Protein AF-A0A2D9LSU5-F1 (afdb_monomer_lite)

Secondary structure (DSSP, 8-state):
--SSSSPPTT-GGGT-TT--PPPTTTTSSTTHHHHHHHHHHHHHHHHHTTPPPSSS--TT--------------

pLDDT: mean 75.06, std 15.85, range [38.03, 91.88]

Structure (mmCIF, N/CA/C/O backbone):
data_AF-A0A2D9LSU5-F1
#
_entry.id   AF-A0A2D9LSU5-F1
#
loop_
_atom_site.group_PDB
_atom_site.id
_atom_site.type_symbol
_atom_site.label_atom_id
_atom_site.label_alt_id
_atom_site.label_comp_id
_atom_site.label_asym_id
_atom_site.label_entity_id
_atom_site.label_seq_id
_atom_site.pdbx_PDB_ins_code
_atom_site.Cartn_x
_atom_site.Cartn_y
_atom_site.Cartn_z
_atom_site.occupancy
_atom_site.B_iso_or_equiv
_atom_site.auth_seq_id
_atom_site.auth_comp_id
_atom_site.auth_asym_id
_atom_site.auth_atom_id
_atom_site.pdbx_PDB_model_num
ATOM 1 N N . MET A 1 1 ? -2.026 -1.370 10.475 1.00 75.62 1 MET A N 1
ATOM 2 C CA . MET A 1 1 ? -2.392 -2.492 9.586 1.00 75.62 1 MET A CA 1
ATOM 3 C C . MET A 1 1 ? -3.486 -3.291 10.273 1.00 75.62 1 MET A C 1
ATOM 5 O O . MET A 1 1 ? -3.377 -3.511 11.475 1.00 75.62 1 MET A O 1
ATOM 9 N N . THR A 1 2 ? -4.546 -3.653 9.555 1.00 81.38 2 THR A N 1
ATOM 10 C CA . THR A 1 2 ? -5.690 -4.429 10.070 1.00 81.38 2 THR A CA 1
ATOM 11 C C . THR A 1 2 ? -5.933 -5.647 9.183 1.00 81.38 2 THR A C 1
ATOM 13 O O . THR A 1 2 ? -5.425 -5.701 8.066 1.00 81.38 2 THR A O 1
ATOM 16 N N . TYR A 1 3 ? -6.701 -6.625 9.667 1.00 80.44 3 TYR A N 1
ATOM 17 C CA . TYR A 1 3 ? -7.127 -7.765 8.858 1.00 80.44 3 TYR A CA 1
ATOM 18 C C . TYR A 1 3 ? -8.618 -8.056 9.099 1.00 80.44 3 TYR A C 1
ATOM 20 O O . TYR A 1 3 ? -8.980 -8.310 10.251 1.00 80.44 3 TYR A O 1
ATOM 28 N N . PRO A 1 4 ? -9.483 -8.032 8.066 1.00 86.06 4 PRO A N 1
ATOM 29 C CA . PRO A 1 4 ? -9.213 -7.622 6.683 1.00 86.06 4 PRO A CA 1
ATOM 30 C C . PRO A 1 4 ? -8.820 -6.136 6.557 1.00 86.06 4 PRO A C 1
ATOM 32 O O . PRO A 1 4 ? -8.907 -5.358 7.513 1.00 86.06 4 PRO A O 1
ATOM 35 N N . GLU A 1 5 ? -8.332 -5.763 5.376 1.00 81.62 5 GLU A N 1
ATOM 36 C CA . GLU A 1 5 ? -7.973 -4.390 5.021 1.00 81.62 5 GLU A CA 1
ATOM 37 C C . GLU A 1 5 ? -8.864 -3.895 3.864 1.00 81.62 5 GLU A C 1
ATOM 39 O O . GLU A 1 5 ? -8.854 -4.522 2.800 1.00 81.62 5 GLU A O 1
ATOM 44 N N . PRO A 1 6 ? -9.615 -2.785 4.037 1.00 82.50 6 PRO A N 1
ATOM 45 C CA . PRO A 1 6 ? -9.804 -2.021 5.280 1.00 82.50 6 PRO A CA 1
ATOM 46 C C . PRO A 1 6 ? -10.589 -2.824 6.343 1.00 82.50 6 PRO A C 1
ATOM 48 O O . PRO A 1 6 ? -11.274 -3.790 5.994 1.00 82.50 6 PRO A O 1
ATOM 51 N N . PRO A 1 7 ? -10.492 -2.467 7.641 1.00 82.00 7 PRO A N 1
ATOM 52 C CA . PRO A 1 7 ? -11.273 -3.141 8.673 1.00 82.00 7 PRO A CA 1
ATOM 53 C C . PRO A 1 7 ? -12.766 -2.912 8.415 1.00 82.00 7 PRO A C 1
ATOM 55 O O . PRO A 1 7 ? -13.162 -1.848 7.944 1.00 82.00 7 PRO A O 1
ATOM 58 N N . THR A 1 8 ? -13.592 -3.915 8.711 1.00 85.88 8 THR A N 1
ATOM 59 C CA . THR A 1 8 ? -15.043 -3.845 8.492 1.00 85.88 8 THR A CA 1
ATOM 60 C C . THR A 1 8 ? -15.672 -2.702 9.287 1.00 85.88 8 THR A C 1
ATOM 62 O O . THR A 1 8 ? -15.200 -2.383 10.379 1.00 85.88 8 THR A O 1
ATOM 65 N N . ASP A 1 9 ? -16.774 -2.139 8.795 1.00 82.38 9 ASP A N 1
ATOM 66 C CA . ASP A 1 9 ? -17.482 -1.044 9.479 1.00 82.38 9 ASP A CA 1
ATOM 67 C C . ASP A 1 9 ? -17.960 -1.443 10.891 1.00 82.38 9 ASP A C 1
ATOM 69 O O . ASP A 1 9 ? -17.909 -0.638 11.813 1.00 82.38 9 ASP A O 1
ATOM 73 N N . GLU A 1 10 ? -18.300 -2.721 11.096 1.00 84.25 10 GLU A N 1
ATOM 74 C CA . GLU A 1 10 ? -18.696 -3.296 12.396 1.00 84.25 10 GLU A CA 1
ATOM 75 C C . GLU A 1 10 ? -17.505 -3.677 13.301 1.00 84.25 10 GLU A C 1
ATOM 77 O O . GLU A 1 10 ? -17.660 -4.410 14.275 1.00 84.25 10 GLU A O 1
ATOM 82 N N . SER A 1 11 ? -16.282 -3.262 12.963 1.00 84.44 11 SER A N 1
ATOM 83 C CA . SER A 1 11 ? -15.099 -3.619 13.750 1.00 84.44 11 SER A CA 1
ATOM 84 C C . SER A 1 11 ? -15.082 -2.896 15.099 1.00 84.44 11 SER A C 1
ATOM 86 O O . SER A 1 11 ? -15.100 -1.665 15.154 1.00 84.44 11 SER A O 1
ATOM 88 N N . ASP A 1 12 ? -14.913 -3.652 16.189 1.00 84.62 12 ASP A N 1
ATOM 89 C CA . ASP A 1 12 ? -14.754 -3.108 17.547 1.00 84.62 12 ASP A CA 1
ATOM 90 C C . ASP A 1 12 ? -13.619 -2.077 17.643 1.00 84.62 12 ASP A C 1
ATOM 92 O O . ASP A 1 12 ? -13.670 -1.164 18.470 1.00 84.62 12 ASP A O 1
ATOM 96 N N . LEU A 1 13 ? -12.618 -2.174 16.756 1.00 83.12 13 LEU A N 1
ATOM 97 C CA . LEU A 1 13 ? -11.484 -1.252 16.679 1.00 83.12 13 LEU A CA 1
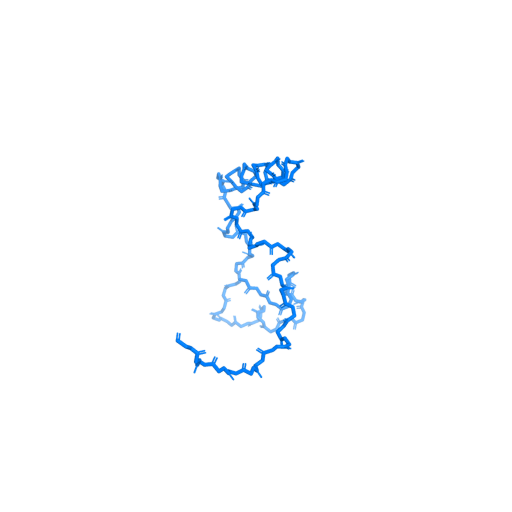ATOM 98 C C . LEU A 1 13 ? -11.915 0.214 16.506 1.00 83.12 13 LEU A C 1
ATOM 100 O O . LEU A 1 13 ? -11.178 1.100 16.935 1.00 83.12 13 LEU A O 1
ATOM 104 N N . TRP A 1 14 ? -13.090 0.478 15.923 1.00 84.19 14 TRP A N 1
ATOM 105 C CA . TRP A 1 14 ? -13.626 1.833 15.756 1.00 84.19 14 TRP A CA 1
ATOM 106 C C . TRP A 1 14 ? -14.124 2.467 17.058 1.00 84.19 14 TRP A C 1
ATOM 108 O O . TRP A 1 14 ? -14.219 3.690 17.143 1.00 84.19 14 TRP A O 1
ATOM 118 N N . THR A 1 15 ? -14.461 1.659 18.067 1.00 88.19 15 THR A N 1
ATOM 119 C CA . THR A 1 15 ? -15.163 2.121 19.280 1.00 88.19 15 THR A CA 1
ATOM 120 C C . THR A 1 15 ? -14.290 2.140 20.536 1.00 88.19 15 THR A C 1
ATOM 122 O O . THR A 1 15 ? -14.696 2.686 21.563 1.00 88.19 15 THR A O 1
ATOM 125 N N . LEU A 1 16 ? -13.079 1.576 20.475 1.00 89.50 16 LEU A N 1
ATOM 126 C CA . LEU A 1 16 ? -12.188 1.474 21.630 1.00 89.50 16 LEU A CA 1
ATOM 127 C C . LEU A 1 16 ? -11.586 2.846 22.003 1.00 89.50 16 LEU A C 1
ATOM 129 O O . LEU A 1 16 ? -10.913 3.469 21.181 1.00 89.50 16 LEU A O 1
ATOM 133 N N . PRO A 1 17 ? -11.740 3.313 23.260 1.00 85.06 17 PRO A N 1
ATOM 134 C CA . PRO A 1 17 ? -11.406 4.686 23.662 1.00 85.06 17 PRO A CA 1
ATOM 135 C C . PRO A 1 17 ? -9.899 4.991 23.692 1.00 85.06 17 PRO A C 1
ATOM 137 O O . PRO A 1 17 ? -9.498 6.141 23.853 1.00 85.06 17 PRO A O 1
ATOM 140 N N . ASN A 1 18 ? -9.058 3.967 23.575 1.00 91.69 18 ASN A N 1
ATOM 141 C CA . ASN A 1 18 ? -7.601 4.045 23.648 1.00 91.69 18 ASN A CA 1
ATOM 142 C C . ASN A 1 18 ? -6.911 3.523 22.376 1.00 91.69 18 ASN A C 1
ATOM 144 O O . ASN A 1 18 ? -5.713 3.243 22.408 1.00 91.69 18 ASN A O 1
ATOM 148 N N . VAL A 1 19 ? -7.654 3.367 21.277 1.00 88.88 19 VAL A N 1
ATOM 149 C CA . VAL A 1 19 ? -7.129 2.895 19.992 1.00 88.88 19 VAL A CA 1
ATOM 150 C C . VAL A 1 19 ? -7.236 4.013 18.964 1.00 88.88 19 VAL A C 1
ATOM 152 O O . VAL A 1 19 ? -8.302 4.579 18.752 1.00 88.88 19 VAL A O 1
ATOM 155 N N . TRP A 1 20 ? -6.116 4.322 18.308 1.00 84.12 20 TRP A N 1
ATOM 156 C CA . TRP A 1 20 ? -6.088 5.216 17.155 1.00 84.12 20 TRP A CA 1
ATOM 157 C C . TRP A 1 20 ? -5.712 4.422 15.908 1.00 84.12 20 TRP A C 1
ATOM 159 O O . TRP A 1 20 ? -4.601 3.896 15.813 1.00 84.12 20 TRP A O 1
ATOM 169 N N . ILE A 1 21 ? -6.635 4.327 14.953 1.00 82.56 21 ILE A N 1
ATOM 170 C CA . ILE A 1 21 ? -6.401 3.615 13.696 1.00 82.56 21 ILE A CA 1
ATOM 171 C C . ILE A 1 21 ? -5.757 4.577 12.700 1.00 82.56 21 ILE A C 1
ATOM 173 O O . ILE A 1 21 ? -6.359 5.567 12.289 1.00 82.56 21 ILE A O 1
ATOM 177 N N . SER A 1 22 ? -4.536 4.263 12.275 1.00 81.19 22 SER A N 1
ATOM 178 C CA . SER A 1 22 ? -3.964 4.815 11.050 1.00 81.19 22 SER A CA 1
ATOM 179 C C . SER A 1 22 ? -4.223 3.847 9.888 1.00 81.19 22 SER A C 1
ATOM 181 O O . SER A 1 22 ? -4.010 2.636 10.043 1.00 81.19 22 SER A O 1
ATOM 183 N N . PRO A 1 23 ? -4.668 4.338 8.715 1.00 74.50 23 PRO A N 1
ATOM 184 C CA . PRO A 1 23 ? -4.695 3.525 7.504 1.00 74.50 23 PRO A CA 1
ATOM 185 C C . PRO A 1 23 ? -3.302 2.956 7.216 1.00 74.50 23 PRO A C 1
ATOM 187 O O . PRO A 1 23 ? -2.292 3.563 7.590 1.00 74.50 23 PRO A O 1
ATOM 190 N N . HIS A 1 24 ? -3.218 1.815 6.532 1.00 76.88 24 HIS A N 1
ATOM 191 C CA . HIS A 1 24 ? -1.944 1.209 6.133 1.00 76.88 24 HIS A CA 1
ATOM 192 C C . HIS A 1 24 ? -1.287 1.957 4.960 1.00 76.88 24 HIS A C 1
ATOM 194 O O . HIS A 1 24 ? -0.904 1.393 3.946 1.00 76.88 24 HIS A O 1
ATOM 200 N N . VAL A 1 25 ? -1.151 3.268 5.115 1.00 73.25 25 VAL A N 1
ATOM 201 C CA . VAL A 1 25 ? -0.492 4.168 4.169 1.00 73.25 25 VAL A CA 1
ATOM 202 C C . VAL A 1 25 ? 0.921 4.518 4.617 1.00 73.25 25 VAL A C 1
ATOM 204 O O . VAL A 1 25 ? 1.637 5.180 3.884 1.00 73.25 25 VAL A O 1
ATOM 207 N N . GLY A 1 26 ? 1.347 4.084 5.811 1.00 70.69 26 GLY A N 1
ATOM 208 C CA . GLY A 1 26 ? 2.641 4.457 6.396 1.00 70.69 26 GLY A CA 1
ATOM 209 C C . GLY A 1 26 ? 3.858 4.086 5.541 1.00 70.69 26 GLY A C 1
ATOM 210 O O . GLY A 1 26 ? 4.860 4.788 5.599 1.00 70.69 26 GLY A O 1
ATOM 211 N N . GLY A 1 27 ? 3.756 3.032 4.724 1.00 64.44 27 GLY A N 1
ATOM 212 C CA . GLY A 1 27 ? 4.790 2.625 3.765 1.00 64.44 27 GLY A CA 1
ATOM 213 C C . GLY A 1 27 ? 4.658 3.257 2.376 1.00 64.44 27 GLY A C 1
ATOM 214 O O . GLY A 1 27 ? 5.410 2.902 1.487 1.00 64.44 27 GLY A O 1
ATOM 215 N N . SER A 1 28 ? 3.697 4.157 2.159 1.00 68.94 28 SER A N 1
ATOM 216 C CA . SER A 1 28 ? 3.409 4.766 0.855 1.00 68.94 28 SER A CA 1
ATOM 217 C C . SER A 1 28 ? 3.192 6.282 0.961 1.00 68.94 28 SER A C 1
ATOM 219 O O . SER A 1 28 ? 2.423 6.859 0.192 1.00 68.94 28 SER A O 1
ATOM 221 N N . VAL A 1 29 ? 3.812 6.937 1.950 1.00 74.69 29 VAL A N 1
ATOM 222 C CA . VAL A 1 29 ? 3.763 8.401 2.113 1.00 74.69 29 VAL A CA 1
ATOM 223 C C . VAL A 1 29 ? 5.020 9.033 1.512 1.00 74.69 29 VAL A C 1
ATOM 225 O O . VAL A 1 29 ? 6.133 8.610 1.814 1.00 74.69 29 VAL A O 1
ATOM 228 N N . GLY A 1 30 ? 4.855 10.094 0.718 1.00 78.12 30 GLY A N 1
ATOM 229 C CA . GLY A 1 30 ? 5.972 10.859 0.151 1.00 78.12 30 GLY A CA 1
ATOM 230 C C . GLY A 1 30 ? 6.712 10.109 -0.959 1.00 78.12 30 GLY A C 1
ATOM 231 O O . GLY A 1 30 ? 6.095 9.400 -1.753 1.00 78.12 30 GLY A O 1
ATOM 232 N N . ASP A 1 31 ? 8.036 10.262 -1.006 1.00 80.06 31 ASP A N 1
ATOM 233 C CA . ASP A 1 31 ? 8.885 9.719 -2.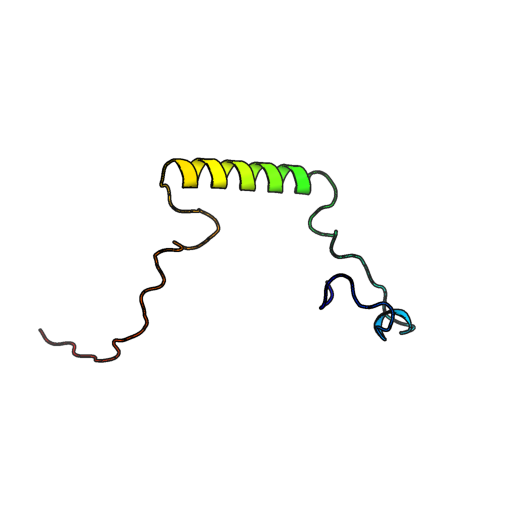080 1.00 80.06 31 ASP A CA 1
ATOM 234 C C . ASP A 1 31 ? 9.003 8.185 -2.062 1.00 80.06 31 ASP A C 1
ATOM 236 O O . ASP A 1 31 ? 9.518 7.587 -3.008 1.00 80.06 31 ASP A O 1
ATOM 240 N N . GLU A 1 32 ? 8.496 7.526 -1.017 1.00 82.94 32 GLU A N 1
ATOM 241 C CA . GLU A 1 32 ? 8.514 6.065 -0.917 1.00 82.94 32 GLU A CA 1
ATOM 242 C C . GLU A 1 32 ? 7.710 5.402 -2.043 1.00 82.94 32 GLU A C 1
ATOM 244 O O . GLU A 1 32 ? 8.124 4.375 -2.574 1.00 82.94 32 GLU A O 1
ATOM 249 N N . VAL A 1 33 ? 6.628 6.037 -2.510 1.00 86.38 33 VAL A N 1
ATOM 250 C CA . VAL A 1 33 ? 5.846 5.540 -3.657 1.00 86.38 33 VAL A CA 1
ATOM 251 C C . VAL A 1 33 ? 6.692 5.485 -4.928 1.00 86.38 33 VAL A C 1
ATOM 253 O O . VAL A 1 33 ? 6.569 4.545 -5.711 1.00 86.38 33 VAL A O 1
ATOM 256 N N . VAL A 1 34 ? 7.565 6.474 -5.129 1.00 88.44 34 VAL A N 1
ATOM 257 C CA . VAL A 1 34 ? 8.446 6.536 -6.301 1.00 88.44 34 VAL A CA 1
ATOM 258 C C . VAL A 1 34 ? 9.518 5.457 -6.202 1.00 88.44 34 VAL A C 1
ATOM 260 O O . VAL A 1 34 ? 9.700 4.699 -7.146 1.00 88.44 34 VAL A O 1
ATOM 263 N N . ARG A 1 35 ? 10.144 5.296 -5.031 1.00 87.31 35 ARG A N 1
ATOM 264 C CA . ARG A 1 35 ? 11.137 4.234 -4.797 1.00 87.31 35 ARG A CA 1
ATOM 265 C C . ARG A 1 35 ? 10.552 2.832 -4.977 1.00 87.31 35 ARG A C 1
ATOM 267 O O . ARG A 1 35 ? 11.205 1.961 -5.546 1.00 87.31 35 ARG A O 1
ATOM 274 N N . MET A 1 36 ? 9.321 2.616 -4.515 1.00 87.00 36 MET A N 1
ATOM 275 C CA . MET A 1 36 ? 8.596 1.366 -4.739 1.00 87.00 36 MET A CA 1
ATOM 276 C C . MET A 1 36 ? 8.287 1.142 -6.224 1.00 87.00 36 MET A C 1
ATOM 278 O O . MET A 1 36 ? 8.402 0.013 -6.700 1.00 87.00 36 MET A O 1
ATOM 282 N N . ALA A 1 37 ? 7.910 2.193 -6.961 1.00 88.50 37 ALA A N 1
ATOM 283 C CA . ALA A 1 37 ? 7.669 2.105 -8.399 1.00 88.50 37 ALA A CA 1
ATOM 284 C C . ALA A 1 37 ? 8.954 1.771 -9.170 1.00 88.50 37 ALA A C 1
ATOM 286 O O . ALA A 1 37 ? 8.927 0.880 -10.016 1.00 88.50 37 ALA A O 1
ATOM 287 N N . ASP A 1 38 ? 10.072 2.420 -8.836 1.00 91.88 38 ASP A N 1
ATOM 288 C CA . ASP A 1 38 ? 11.382 2.141 -9.430 1.00 91.88 38 ASP A CA 1
ATOM 289 C C . ASP A 1 38 ? 11.773 0.673 -9.211 1.00 91.88 38 ASP A C 1
ATOM 291 O O . ASP A 1 38 ? 12.075 -0.037 -10.170 1.00 91.88 38 ASP A O 1
ATOM 295 N N . CYS A 1 39 ? 11.645 0.174 -7.976 1.00 87.56 39 CYS A N 1
ATOM 296 C CA . CYS A 1 39 ? 11.914 -1.228 -7.649 1.00 87.56 39 CYS A CA 1
ATOM 297 C C . CYS A 1 39 ? 11.016 -2.197 -8.441 1.00 87.56 39 CYS A C 1
ATOM 299 O O . CYS A 1 39 ? 11.499 -3.185 -8.993 1.00 87.56 39 CYS A O 1
ATOM 301 N N . ALA A 1 40 ? 9.717 -1.905 -8.563 1.00 89.62 40 ALA A N 1
ATOM 302 C CA . ALA A 1 40 ? 8.792 -2.744 -9.326 1.00 89.62 40 ALA A CA 1
ATOM 303 C C . ALA A 1 40 ? 9.118 -2.774 -10.832 1.00 89.62 40 ALA A C 1
ATOM 305 O O . ALA A 1 40 ? 8.979 -3.817 -11.475 1.00 89.62 40 ALA A O 1
ATOM 306 N N . ILE A 1 41 ? 9.556 -1.646 -11.399 1.00 91.38 41 ILE A N 1
ATOM 307 C CA . ILE A 1 41 ? 9.965 -1.544 -12.806 1.00 91.38 41 ILE A CA 1
ATOM 308 C C . ILE A 1 41 ? 11.256 -2.329 -13.048 1.00 91.38 41 ILE A C 1
ATOM 310 O O . ILE A 1 41 ? 11.331 -3.089 -14.017 1.00 91.38 41 ILE A O 1
ATOM 314 N N . GLU A 1 42 ? 12.251 -2.177 -12.175 1.00 88.94 42 GLU A N 1
ATOM 315 C CA . GLU A 1 42 ? 13.517 -2.913 -12.251 1.00 88.94 42 GLU A CA 1
ATOM 316 C C . GLU A 1 42 ? 13.284 -4.429 -12.222 1.00 88.94 42 GLU A C 1
ATOM 318 O O . GLU A 1 42 ? 13.790 -5.153 -13.083 1.00 88.94 42 GLU A O 1
ATOM 323 N N . GLU A 1 43 ? 12.439 -4.901 -11.304 1.00 88.31 43 GLU A N 1
ATOM 324 C CA . GLU A 1 43 ? 12.054 -6.311 -11.199 1.00 88.31 43 GLU A CA 1
ATOM 325 C C . GLU A 1 43 ? 11.308 -6.808 -12.442 1.00 88.31 43 GLU A C 1
ATOM 327 O O . GLU A 1 43 ? 11.617 -7.877 -12.971 1.00 88.31 43 GLU A O 1
ATOM 332 N N . PHE A 1 44 ? 10.359 -6.029 -12.966 1.00 89.88 44 PHE A N 1
ATOM 333 C CA . PHE A 1 44 ? 9.633 -6.390 -14.184 1.00 89.88 44 PHE A CA 1
ATOM 334 C C . PHE A 1 44 ? 10.574 -6.562 -15.384 1.00 89.88 44 PHE A C 1
ATOM 336 O O . PHE A 1 44 ? 10.454 -7.530 -1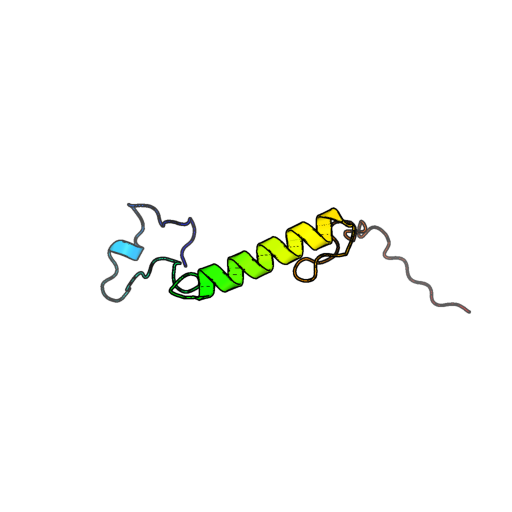6.142 1.00 89.88 44 PHE A O 1
ATOM 343 N N . ILE A 1 45 ? 11.536 -5.649 -15.543 1.00 91.44 45 ILE A N 1
ATOM 344 C CA . ILE A 1 45 ? 12.540 -5.720 -16.608 1.00 91.44 45 ILE A CA 1
ATOM 345 C C . ILE A 1 45 ? 13.428 -6.952 -16.417 1.00 91.44 45 ILE A C 1
ATOM 347 O O . ILE A 1 45 ? 13.616 -7.706 -17.373 1.00 91.44 45 ILE A O 1
ATOM 351 N N . ALA A 1 46 ? 13.931 -7.186 -15.201 1.00 87.44 46 ALA A N 1
ATOM 352 C CA . ALA A 1 46 ? 14.782 -8.328 -14.870 1.00 87.44 46 ALA A CA 1
ATOM 353 C C . ALA A 1 46 ? 14.087 -9.665 -15.176 1.00 87.44 46 ALA A C 1
ATOM 355 O O . ALA A 1 46 ? 14.654 -10.523 -15.861 1.00 87.44 46 ALA A O 1
ATOM 356 N N . LEU A 1 47 ? 12.829 -9.812 -14.759 1.00 87.50 47 LEU A N 1
ATOM 357 C CA . LEU A 1 47 ? 12.018 -10.994 -15.050 1.00 87.50 47 LEU A CA 1
ATOM 358 C C . LEU A 1 47 ? 11.776 -11.171 -16.555 1.00 87.50 47 LEU A C 1
ATOM 360 O O . LEU A 1 47 ? 11.869 -12.289 -17.063 1.00 87.50 47 LEU A O 1
ATOM 364 N N . GLY A 1 48 ? 11.525 -10.082 -17.289 1.00 89.00 48 GLY A N 1
ATOM 365 C CA . GLY A 1 48 ? 11.323 -10.111 -18.741 1.00 89.00 48 GLY A CA 1
ATOM 366 C C . GLY A 1 48 ? 12.530 -10.633 -19.531 1.00 89.00 48 GLY A C 1
ATOM 367 O O . GLY A 1 48 ? 12.353 -11.240 -20.587 1.00 89.00 48 GLY A O 1
ATOM 368 N N . ILE A 1 49 ? 13.748 -10.456 -19.007 1.00 90.38 49 ILE A N 1
ATOM 369 C CA . ILE A 1 49 ? 14.994 -10.977 -19.598 1.00 90.38 49 ILE A CA 1
ATOM 370 C C . ILE A 1 49 ? 15.475 -12.287 -18.944 1.00 90.38 49 ILE A C 1
ATOM 372 O O . ILE A 1 49 ? 16.588 -12.745 -19.210 1.00 90.38 49 ILE A O 1
ATOM 376 N N . GLY A 1 50 ? 14.644 -12.906 -18.098 1.00 84.19 50 GLY A N 1
ATOM 377 C CA . GLY A 1 50 ? 14.919 -14.195 -17.462 1.00 84.19 50 GLY A CA 1
ATOM 378 C C . GLY A 1 50 ? 15.933 -14.150 -16.316 1.00 84.19 50 GLY A C 1
ATOM 379 O O . GLY A 1 50 ? 16.484 -15.194 -15.963 1.00 84.19 50 GLY A O 1
ATOM 380 N N . GLN A 1 51 ? 16.204 -12.975 -15.741 1.00 82.81 51 GLN A N 1
ATOM 381 C CA . GLN A 1 51 ? 16.964 -12.867 -14.495 1.00 82.81 51 GLN A CA 1
ATOM 382 C C . GLN A 1 51 ? 16.095 -13.306 -13.309 1.00 82.81 51 GLN A C 1
ATOM 384 O O . GLN A 1 51 ? 14.869 -13.201 -13.340 1.00 82.81 51 GLN A O 1
ATOM 389 N N . ALA A 1 52 ? 16.738 -13.820 -12.261 1.00 82.44 52 ALA A N 1
ATOM 390 C CA . ALA A 1 52 ? 16.052 -14.096 -11.007 1.00 82.44 52 ALA A CA 1
ATOM 391 C C . ALA A 1 52 ? 15.599 -12.778 -10.362 1.00 82.44 52 ALA A C 1
ATOM 393 O O . ALA A 1 52 ? 16.325 -11.784 -10.424 1.00 82.44 52 ALA A O 1
ATOM 394 N N . SER A 1 53 ? 14.417 -12.792 -9.740 1.00 75.81 53 SER A N 1
ATOM 395 C CA . SER A 1 53 ? 13.962 -11.667 -8.924 1.00 75.81 53 SER A CA 1
ATOM 396 C C . SER A 1 53 ? 14.945 -11.439 -7.777 1.00 75.81 53 SER A C 1
ATOM 398 O O . SER A 1 53 ? 15.449 -12.398 -7.186 1.00 75.81 53 SER A O 1
ATOM 400 N N . SER A 1 54 ? 15.245 -10.177 -7.474 1.00 80.12 54 SER A N 1
ATOM 401 C CA . SER A 1 54 ? 16.137 -9.837 -6.361 1.00 80.12 54 SER A CA 1
ATOM 402 C C . SER A 1 54 ? 15.401 -9.782 -5.019 1.00 80.12 54 SER A C 1
ATOM 404 O O . SER A 1 54 ? 16.030 -9.876 -3.964 1.00 80.12 54 SER A O 1
ATOM 406 N N . VAL A 1 55 ? 14.067 -9.676 -5.060 1.00 73.62 55 VAL A N 1
ATOM 407 C CA . VAL A 1 55 ? 13.194 -9.518 -3.885 1.00 73.62 55 VAL A CA 1
ATOM 408 C C . VAL A 1 55 ? 12.358 -10.758 -3.579 1.00 73.62 55 VAL A C 1
ATOM 410 O O . VAL 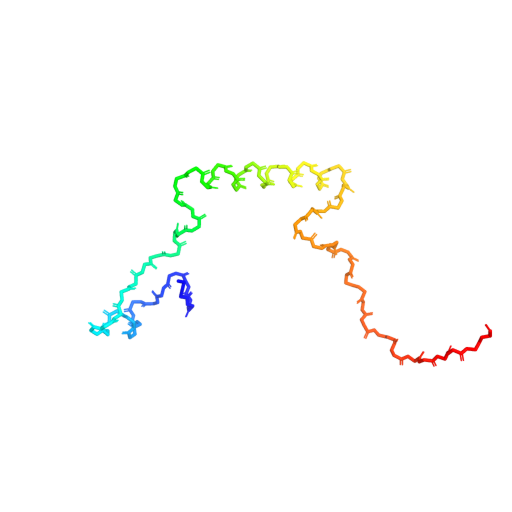A 1 55 ? 12.076 -11.041 -2.414 1.00 73.62 55 VAL A O 1
ATOM 413 N N . LEU A 1 56 ? 11.967 -11.512 -4.606 1.00 71.25 56 LEU A N 1
ATOM 414 C CA . LEU A 1 56 ? 11.263 -12.778 -4.470 1.00 71.25 56 LEU A CA 1
ATOM 415 C C . LEU A 1 56 ? 12.268 -13.906 -4.716 1.00 71.25 56 LEU A C 1
ATOM 417 O O . LEU A 1 56 ? 13.020 -13.868 -5.687 1.00 71.25 56 LEU A O 1
ATOM 421 N N . GLY A 1 57 ? 12.286 -14.927 -3.856 1.00 68.06 57 GLY A N 1
ATOM 422 C CA . GLY A 1 57 ? 13.039 -16.150 -4.157 1.00 68.06 57 GLY A CA 1
ATOM 423 C C . GLY A 1 57 ? 12.610 -16.741 -5.507 1.00 68.06 57 GLY A C 1
ATOM 424 O O . GLY A 1 57 ? 11.510 -16.448 -5.974 1.00 68.06 57 GLY A O 1
ATOM 425 N N . ASP A 1 58 ? 13.457 -17.563 -6.145 1.00 65.12 58 ASP A N 1
ATOM 426 C CA . ASP A 1 58 ? 13.124 -18.173 -7.443 1.00 65.12 58 ASP A CA 1
ATOM 427 C C . ASP A 1 58 ? 11.737 -18.841 -7.367 1.00 65.12 58 ASP A C 1
ATOM 429 O O . ASP A 1 58 ? 11.578 -19.825 -6.637 1.00 65.12 58 ASP A O 1
ATOM 433 N N . PRO A 1 59 ? 10.726 -18.349 -8.108 1.00 58.94 59 PRO A N 1
ATOM 434 C CA . PRO A 1 59 ? 9.382 -18.915 -8.054 1.00 58.94 59 PRO A CA 1
ATOM 435 C C . PRO A 1 59 ? 9.330 -20.348 -8.609 1.00 58.94 59 PRO A C 1
ATOM 437 O O . PRO A 1 59 ? 8.347 -21.052 -8.396 1.00 58.94 59 PRO A O 1
ATOM 440 N N . ARG A 1 60 ? 10.386 -20.804 -9.299 1.00 63.41 60 ARG A N 1
ATOM 441 C CA . ARG A 1 60 ? 10.561 -22.188 -9.773 1.00 63.41 60 ARG A CA 1
ATOM 442 C C . ARG A 1 60 ? 11.341 -23.062 -8.783 1.00 63.41 60 ARG A C 1
ATOM 444 O O . ARG A 1 60 ? 11.540 -24.242 -9.049 1.00 63.41 60 ARG A O 1
ATOM 451 N N . GLY A 1 61 ? 11.784 -22.491 -7.664 1.00 54.53 61 GLY A N 1
ATOM 452 C CA . GLY A 1 61 ? 12.584 -23.141 -6.626 1.00 54.53 61 GLY A CA 1
ATOM 453 C C . GLY A 1 61 ? 11.777 -23.824 -5.521 1.00 54.53 61 GLY A C 1
ATOM 454 O O . GLY A 1 61 ? 12.367 -24.246 -4.529 1.00 54.53 61 GLY A O 1
ATOM 455 N N . VAL A 1 62 ? 10.455 -23.962 -5.663 1.00 54.09 62 VAL A N 1
ATOM 456 C CA . VAL A 1 62 ? 9.673 -24.867 -4.808 1.00 54.09 62 VAL A CA 1
ATOM 457 C C . VAL A 1 62 ? 9.849 -26.280 -5.360 1.00 54.09 62 VAL A C 1
ATOM 459 O O . VAL A 1 62 ? 9.029 -26.776 -6.128 1.00 54.09 62 VAL A O 1
ATOM 462 N N . GLY A 1 63 ? 10.978 -26.903 -5.021 1.00 46.41 63 GLY A N 1
ATOM 463 C CA . GLY A 1 63 ? 11.081 -28.355 -5.084 1.00 46.41 63 GLY A CA 1
ATOM 464 C C . GLY A 1 63 ? 10.057 -28.933 -4.117 1.00 46.41 63 GLY A C 1
ATOM 465 O O . GLY A 1 63 ? 9.977 -28.475 -2.976 1.00 46.41 63 GLY A O 1
ATOM 466 N N . ASP A 1 64 ? 9.258 -29.891 -4.581 1.00 52.75 64 ASP A N 1
ATOM 467 C CA . ASP A 1 64 ? 8.488 -30.723 -3.672 1.00 52.75 64 ASP A CA 1
ATOM 468 C C . ASP A 1 64 ? 9.446 -31.304 -2.620 1.00 52.75 64 ASP A C 1
ATOM 470 O O . ASP A 1 64 ? 10.526 -31.822 -2.910 1.00 52.75 64 ASP A O 1
ATOM 474 N N . ASP A 1 65 ? 9.104 -31.123 -1.357 1.00 47.22 65 ASP A N 1
ATOM 475 C CA . ASP A 1 65 ? 9.797 -31.691 -0.219 1.00 47.22 65 ASP A CA 1
ATOM 476 C C . ASP A 1 65 ? 9.349 -33.146 -0.043 1.00 47.22 65 ASP A C 1
ATOM 478 O O . ASP A 1 65 ? 8.670 -33.527 0.907 1.00 47.22 65 ASP A O 1
ATOM 482 N N . GLY A 1 66 ? 9.753 -33.977 -1.005 1.00 48.56 66 GLY A N 1
ATOM 483 C CA . GLY A 1 66 ? 9.441 -35.397 -1.085 1.00 48.56 66 GLY A CA 1
ATOM 484 C C . GLY A 1 66 ? 10.645 -36.335 -0.982 1.00 48.56 66 GLY A C 1
ATOM 485 O O . GLY A 1 66 ? 10.614 -37.394 -1.596 1.00 48.56 66 GLY A O 1
ATOM 486 N N . ALA A 1 67 ? 11.715 -36.010 -0.244 1.00 41.09 67 ALA A N 1
ATOM 487 C CA . ALA A 1 67 ? 12.784 -36.986 0.022 1.00 41.09 67 ALA A CA 1
ATOM 488 C C . ALA A 1 67 ? 13.571 -36.711 1.314 1.00 41.09 67 ALA A C 1
ATOM 490 O O . ALA A 1 67 ? 14.731 -36.304 1.297 1.00 41.09 67 ALA A O 1
ATOM 491 N N . THR A 1 68 ? 12.971 -37.031 2.463 1.00 47.84 68 THR A N 1
ATOM 492 C CA . THR A 1 68 ? 13.772 -37.445 3.623 1.00 47.84 68 THR A CA 1
ATOM 493 C C . THR A 1 68 ? 14.140 -38.915 3.438 1.00 47.84 68 THR A C 1
ATOM 495 O O . THR A 1 68 ? 13.339 -39.800 3.715 1.00 47.84 68 THR A O 1
ATOM 498 N N . SER A 1 69 ? 15.358 -39.195 2.986 1.00 39.28 69 SER A N 1
ATOM 499 C CA . SER A 1 69 ? 16.043 -40.441 3.341 1.00 39.28 69 SER A CA 1
ATOM 500 C C . SER A 1 69 ? 17.539 -40.189 3.313 1.00 39.28 69 SER A C 1
ATOM 502 O O . SER A 1 69 ? 18.151 -40.076 2.254 1.00 39.28 69 SER A O 1
ATO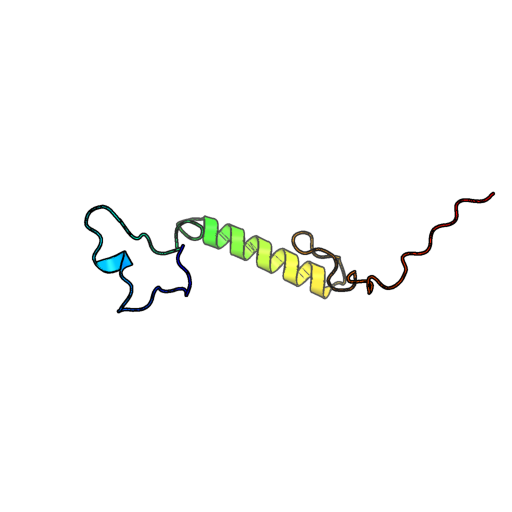M 504 N N . GLY A 1 70 ? 18.115 -40.065 4.505 1.00 44.56 70 GLY A N 1
ATOM 505 C CA . GLY A 1 70 ? 19.551 -39.950 4.674 1.00 44.56 70 GLY A CA 1
AT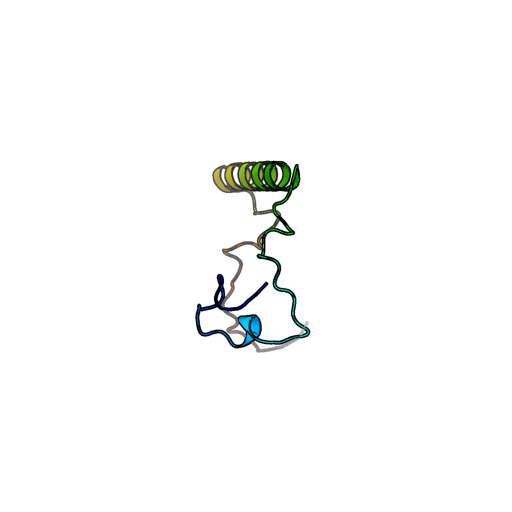OM 506 C C . GLY A 1 70 ? 20.295 -41.181 4.163 1.00 44.56 70 GLY A C 1
ATOM 507 O O . GLY A 1 70 ? 19.782 -42.296 4.193 1.00 44.56 70 GLY A O 1
ATOM 508 N N . SER A 1 71 ? 21.532 -40.957 3.738 1.00 41.66 71 SER A N 1
ATOM 509 C CA . SER A 1 71 ? 22.656 -41.856 3.990 1.00 41.66 71 SER A CA 1
ATOM 510 C C . SER A 1 71 ? 23.939 -41.145 3.562 1.00 41.66 71 SER A C 1
ATOM 512 O O . SER A 1 71 ? 24.216 -41.003 2.372 1.00 41.66 71 SER A O 1
ATOM 514 N N . GLN A 1 72 ? 24.717 -40.667 4.535 1.00 46.88 72 GLN A N 1
ATOM 515 C CA . GLN A 1 72 ? 26.146 -40.460 4.323 1.00 46.88 72 GLN A CA 1
ATOM 516 C C . GLN A 1 72 ? 26.801 -41.837 4.225 1.00 46.88 72 GLN A C 1
ATOM 518 O O . GLN A 1 72 ? 26.830 -42.541 5.228 1.00 46.88 72 GLN A O 1
ATOM 523 N N . ILE A 1 73 ? 27.354 -42.179 3.060 1.00 40.94 73 ILE A N 1
ATOM 524 C CA . ILE A 1 73 ? 28.481 -43.111 2.906 1.00 40.94 73 ILE A CA 1
ATOM 525 C C . ILE A 1 73 ? 29.144 -42.901 1.534 1.00 40.94 73 ILE A C 1
ATOM 527 O O . ILE A 1 73 ? 28.616 -43.342 0.518 1.00 40.94 73 ILE A O 1
ATOM 531 N N . HIS A 1 74 ? 30.293 -42.226 1.502 1.00 38.03 74 HIS A N 1
ATOM 532 C CA . HIS A 1 74 ? 31.601 -42.807 1.158 1.00 38.03 74 HIS A CA 1
ATOM 533 C C . HIS A 1 74 ? 32.690 -41.751 1.374 1.00 38.03 74 HIS A C 1
ATOM 535 O O . HIS A 1 74 ? 32.525 -40.627 0.851 1.00 38.03 74 HIS A O 1
#

Radius of gyration: 21.7 Å; chains: 1; bounding box: 50×54×43 Å

Sequence (74 aa):
MTYPEPPTDESDLWTLPNVWISPHVGGSVGDEVVRMADCAIEEFIALGIGQASSVLGDPRGVGDDGATSGSQIH

Foldseek 3Di:
DDPPVPDDPPDPLVVDPPHDDDHPCPCPPDCSVVVVVVLVVVQVVCVVVPHARPPDHRPVPPDPPPDPDDDDDD